Protein AF-A0A9X3MNL7-F1 (afdb_monomer_lite)

Secondary structure (DSSP, 8-state):
--PPP-TT-EEEEEETTEEEEEEEEEE-TTSEEEEEESSTT----EEEGGGEEEEE------SPS---S----SGGGS--

Organism: NCBI:txid490573

Structure (mmCIF, N/CA/C/O backbone):
data_AF-A0A9X3MNL7-F1
#
_entry.id   AF-A0A9X3MNL7-F1
#
loop_
_atom_site.group_PDB
_atom_site.id
_atom_site.type_symbol
_atom_site.label_atom_id
_atom_site.label_alt_id
_atom_site.label_comp_id
_atom_site.label_asym_id
_atom_site.label_entity_id
_atom_site.label_seq_id
_atom_site.pdbx_PDB_ins_code
_atom_site.Cartn_x
_atom_site.Cartn_y
_atom_site.Cartn_z
_atom_site.occupancy
_atom_site.B_iso_or_equiv
_atom_site.auth_seq_id
_atom_site.auth_comp_id
_atom_site.auth_asym_id
_atom_site.auth_atom_id
_atom_site.pdbx_PDB_model_num
ATOM 1 N N . MET A 1 1 ? -5.376 -18.707 -9.521 1.00 40.16 1 MET A N 1
ATOM 2 C CA . MET A 1 1 ? -3.996 -18.314 -9.182 1.00 40.16 1 MET A CA 1
ATOM 3 C C . MET A 1 1 ? -4.076 -16.948 -8.532 1.00 40.16 1 MET A C 1
ATOM 5 O O . MET A 1 1 ? -4.439 -16.002 -9.210 1.00 40.16 1 MET A O 1
ATOM 9 N N . SER A 1 2 ? -3.885 -16.861 -7.218 1.00 52.03 2 SER A N 1
ATOM 10 C CA . SER A 1 2 ? -3.658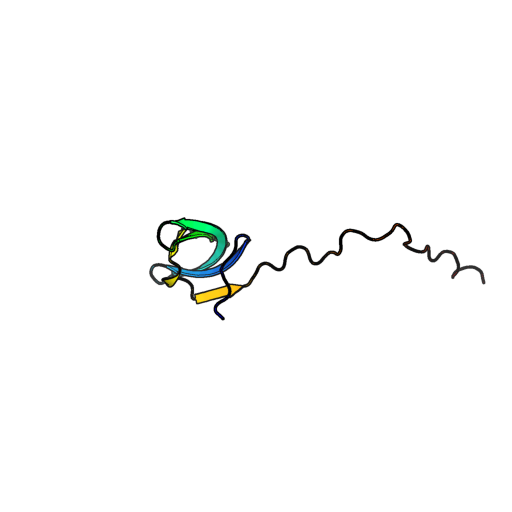 -15.577 -6.552 1.00 52.03 2 SER A CA 1
ATOM 11 C C . SER A 1 2 ? -2.211 -15.194 -6.836 1.00 52.03 2 SER A C 1
ATOM 13 O O . SER A 1 2 ? -1.312 -15.901 -6.380 1.00 52.03 2 SER A O 1
ATOM 15 N N . ASP A 1 3 ? -1.999 -14.169 -7.654 1.00 71.88 3 ASP A N 1
ATOM 16 C CA . ASP A 1 3 ? -0.656 -13.670 -7.936 1.00 71.88 3 ASP A CA 1
ATOM 17 C C . ASP A 1 3 ? 0.030 -13.253 -6.631 1.00 71.88 3 ASP A C 1
ATOM 19 O O . ASP A 1 3 ? -0.608 -12.707 -5.727 1.00 71.88 3 ASP A O 1
ATOM 23 N N . ALA A 1 4 ? 1.316 -13.574 -6.506 1.00 84.62 4 ALA A N 1
ATOM 24 C CA . ALA A 1 4 ? 2.093 -13.162 -5.348 1.00 84.62 4 ALA A CA 1
ATOM 25 C C . ALA A 1 4 ? 2.242 -11.633 -5.356 1.00 84.62 4 ALA A C 1
ATOM 27 O O . ALA A 1 4 ? 2.424 -11.027 -6.410 1.00 84.62 4 ALA A O 1
ATOM 28 N N . VAL A 1 5 ? 2.145 -11.022 -4.175 1.00 90.06 5 VAL A N 1
ATOM 29 C CA . VAL A 1 5 ? 2.380 -9.587 -4.004 1.00 90.06 5 VAL A CA 1
ATOM 30 C C . VAL A 1 5 ? 3.884 -9.348 -3.912 1.00 90.06 5 VAL A C 1
ATOM 32 O O . VAL A 1 5 ? 4.552 -9.933 -3.056 1.00 90.06 5 VAL A O 1
ATOM 35 N N . GLU A 1 6 ? 4.402 -8.487 -4.778 1.00 92.19 6 GLU A N 1
ATOM 36 C CA . GLU A 1 6 ? 5.827 -8.209 -4.941 1.00 92.19 6 GLU A CA 1
ATOM 37 C C . GLU A 1 6 ? 6.159 -6.757 -4.541 1.00 92.19 6 GLU A C 1
ATOM 39 O O . GLU A 1 6 ? 5.263 -5.915 -4.431 1.00 92.19 6 GLU A O 1
ATOM 44 N N . PRO A 1 7 ? 7.433 -6.429 -4.254 1.00 94.31 7 PRO A N 1
ATOM 45 C CA . PRO A 1 7 ? 7.858 -5.040 -4.080 1.00 94.31 7 PRO A CA 1
ATOM 46 C C . PRO A 1 7 ? 7.497 -4.163 -5.289 1.00 94.31 7 PRO A C 1
ATOM 48 O O . PRO A 1 7 ? 7.476 -4.631 -6.419 1.00 94.31 7 PRO A O 1
ATOM 51 N N . GLU A 1 8 ? 7.248 -2.879 -5.036 1.00 94.69 8 GLU A N 1
ATOM 52 C CA . GLU A 1 8 ? 6.758 -1.860 -5.979 1.00 94.69 8 GLU A CA 1
ATOM 53 C C . GLU A 1 8 ? 5.316 -2.040 -6.485 1.00 94.69 8 GLU A C 1
ATOM 55 O O . GLU A 1 8 ? 4.757 -1.091 -7.046 1.00 94.69 8 GLU A O 1
ATOM 60 N N . ASP A 1 9 ? 4.660 -3.170 -6.203 1.00 94.38 9 ASP A N 1
ATOM 61 C CA . ASP A 1 9 ? 3.235 -3.342 -6.487 1.00 94.38 9 ASP A CA 1
AT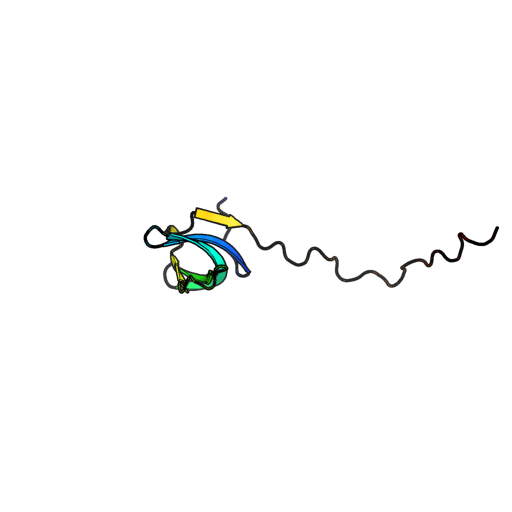OM 62 C C . ASP A 1 9 ? 2.384 -2.307 -5.747 1.00 94.38 9 ASP A C 1
ATOM 64 O O . ASP A 1 9 ? 2.680 -1.892 -4.619 1.00 94.38 9 ASP A O 1
ATOM 68 N N . ILE A 1 10 ? 1.268 -1.926 -6.364 1.00 95.94 10 ILE A N 1
ATOM 69 C CA . ILE A 1 10 ? 0.264 -1.086 -5.720 1.00 95.94 10 ILE A CA 1
ATOM 70 C C . ILE A 1 10 ? -0.823 -1.978 -5.142 1.00 95.94 10 ILE A C 1
ATOM 72 O O . ILE A 1 10 ? -1.359 -2.868 -5.802 1.00 95.94 10 ILE A O 1
ATOM 76 N N . VAL A 1 11 ? -1.185 -1.714 -3.894 1.00 96.00 11 VAL A N 1
ATOM 77 C CA . VAL A 1 11 ? -2.237 -2.433 -3.182 1.00 96.00 11 VAL A CA 1
ATOM 78 C C . VAL A 1 11 ? -3.285 -1.475 -2.643 1.00 96.00 11 VAL A C 1
ATOM 80 O O . VAL A 1 11 ? -2.983 -0.359 -2.218 1.00 96.00 11 VAL A O 1
ATOM 83 N N . LEU A 1 12 ? -4.533 -1.934 -2.629 1.00 97.69 12 LEU A N 1
ATOM 84 C CA . LEU A 1 12 ? -5.623 -1.305 -1.896 1.00 97.69 12 LEU A CA 1
ATOM 85 C C 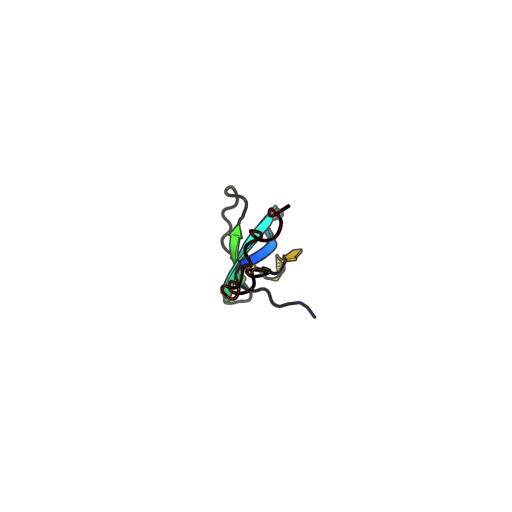. LEU A 1 12 ? -5.753 -2.026 -0.558 1.00 97.69 12 LEU A C 1
ATOM 87 O O . LEU A 1 12 ? -6.046 -3.220 -0.524 1.00 97.69 12 LEU A O 1
ATOM 91 N N . VAL A 1 13 ? -5.548 -1.308 0.539 1.00 96.81 13 VAL A N 1
ATOM 92 C CA . VAL A 1 13 ? -5.589 -1.851 1.902 1.00 96.81 13 VAL A CA 1
ATOM 93 C C . VAL A 1 13 ? -6.723 -1.218 2.692 1.00 96.81 13 VAL A C 1
ATOM 95 O O . VAL A 1 13 ? -6.981 -0.024 2.561 1.00 96.81 13 VAL A O 1
ATOM 98 N N . CYS A 1 14 ? -7.390 -2.010 3.531 1.00 97.12 14 CYS A N 1
ATOM 99 C CA . CYS A 1 14 ? -8.398 -1.539 4.476 1.00 97.12 14 CYS A CA 1
ATOM 100 C C . CYS A 1 14 ? -7.949 -1.839 5.906 1.00 97.12 14 CYS A C 1
ATOM 102 O O . CYS A 1 14 ? -8.013 -2.977 6.362 1.00 97.12 14 CYS A O 1
ATOM 104 N N . VAL A 1 15 ? -7.519 -0.801 6.625 1.00 92.88 15 VAL A N 1
ATOM 105 C CA . VAL A 1 15 ? -7.048 -0.903 8.011 1.00 92.88 15 VAL A CA 1
ATOM 106 C C . VAL A 1 15 ? -7.949 -0.053 8.896 1.00 92.88 15 VAL A C 1
ATOM 108 O O . VAL A 1 15 ? -8.099 1.147 8.670 1.00 92.88 15 VAL A O 1
ATOM 111 N N . ARG A 1 16 ? -8.548 -0.670 9.925 1.00 89.94 16 ARG A N 1
ATOM 112 C CA . ARG A 1 16 ? -9.456 0.001 10.883 1.00 89.94 16 ARG A CA 1
ATOM 113 C C . ARG A 1 16 ? -10.585 0.789 10.192 1.00 89.94 16 ARG A C 1
ATOM 115 O O . ARG A 1 16 ? -10.908 1.899 10.598 1.00 89.94 16 ARG A O 1
ATOM 122 N N . GLY A 1 17 ? -11.149 0.229 9.120 1.00 92.50 17 GLY A N 1
ATOM 123 C CA . GLY A 1 17 ? -12.242 0.844 8.359 1.00 92.50 17 GLY A CA 1
ATOM 124 C C . GLY A 1 17 ? -11.822 1.973 7.412 1.00 92.50 17 GLY A C 1
ATOM 125 O O . GLY A 1 17 ? -12.676 2.512 6.714 1.00 92.50 17 GLY A O 1
ATOM 126 N N . ARG A 1 18 ? -10.529 2.323 7.344 1.00 94.88 18 ARG A N 1
ATOM 127 C CA . ARG A 1 18 ? -10.006 3.270 6.356 1.00 94.88 18 ARG A CA 1
ATOM 128 C C . ARG A 1 18 ? -9.360 2.515 5.204 1.00 94.88 18 ARG A C 1
ATOM 130 O O . ARG A 1 18 ? -8.427 1.740 5.410 1.00 94.88 18 ARG A O 1
ATOM 137 N N . THR A 1 19 ? -9.835 2.803 4.000 1.00 97.50 19 THR A N 1
ATOM 138 C CA . THR A 1 19 ? -9.300 2.250 2.758 1.00 97.50 19 THR A CA 1
ATOM 139 C C . THR A 1 19 ? -8.353 3.249 2.104 1.00 97.50 19 THR A C 1
ATOM 141 O O . THR A 1 19 ? -8.680 4.431 2.007 1.00 97.50 19 THR A O 1
ATOM 144 N N . PHE A 1 20 ? -7.179 2.797 1.670 1.00 97.50 20 PHE A N 1
ATOM 145 C CA . PHE A 1 20 ? -6.198 3.639 0.987 1.00 97.50 20 PHE A CA 1
ATOM 146 C C . PHE A 1 20 ? -5.293 2.815 0.068 1.00 97.50 20 PHE A C 1
ATOM 148 O O . PHE A 1 20 ? -5.144 1.605 0.244 1.00 97.50 20 PHE A O 1
ATOM 155 N N . TYR A 1 21 ? -4.681 3.488 -0.905 1.00 97.75 21 TYR A N 1
ATOM 156 C CA . TYR A 1 21 ? -3.662 2.895 -1.764 1.00 97.75 21 TYR A CA 1
ATOM 157 C C . TYR A 1 21 ? -2.282 3.015 -1.128 1.00 97.75 21 TYR A C 1
ATOM 159 O O . TYR A 1 21 ? -1.933 4.050 -0.547 1.00 97.75 21 TYR A O 1
ATOM 167 N N . ALA A 1 22 ? -1.482 1.969 -1.272 1.00 97.62 22 ALA A N 1
ATOM 168 C CA . ALA A 1 22 ? -0.101 1.963 -0.838 1.00 97.62 22 ALA A CA 1
ATOM 169 C C . ALA A 1 22 ? 0.767 1.177 -1.817 1.00 97.62 22 ALA A C 1
ATOM 171 O O . ALA A 1 22 ? 0.297 0.252 -2.473 1.00 97.62 22 ALA A O 1
ATOM 172 N N . ARG A 1 23 ? 2.042 1.543 -1.883 1.00 97.19 23 ARG A N 1
ATOM 173 C CA . ARG A 1 23 ? 3.069 0.772 -2.571 1.00 97.19 23 ARG A CA 1
ATOM 174 C C . ARG A 1 23 ? 3.673 -0.255 -1.627 1.00 97.19 23 ARG A C 1
ATOM 176 O O . ARG A 1 23 ? 3.946 0.069 -0.470 1.00 97.19 23 ARG A O 1
ATOM 183 N N . VAL A 1 24 ? 3.907 -1.462 -2.113 1.00 96.19 24 VAL A N 1
ATOM 184 C CA . VAL A 1 24 ? 4.580 -2.525 -1.368 1.00 96.19 24 VAL A CA 1
ATOM 185 C C . VAL A 1 24 ? 6.081 -2.273 -1.390 1.00 96.19 24 VAL A C 1
ATOM 187 O O . VAL A 1 24 ? 6.669 -2.048 -2.438 1.00 96.19 24 VAL A O 1
ATOM 190 N N . LEU A 1 25 ? 6.711 -2.300 -0.223 1.00 96.44 25 LEU A N 1
ATOM 191 C CA . LEU A 1 25 ? 8.166 -2.191 -0.089 1.00 96.44 25 LEU A CA 1
ATOM 192 C C . LEU A 1 25 ? 8.822 -3.572 0.049 1.00 96.44 25 LEU A C 1
ATOM 194 O O . LEU A 1 25 ? 10.013 -3.727 -0.195 1.00 96.44 25 LEU A O 1
ATOM 198 N N . GLY A 1 26 ? 8.042 -4.574 0.456 1.00 94.25 26 GLY A N 1
ATOM 199 C CA . GLY A 1 26 ? 8.469 -5.958 0.593 1.00 94.25 26 GLY A CA 1
ATOM 200 C C . GLY A 1 26 ? 7.593 -6.741 1.564 1.00 94.25 26 GLY A C 1
ATOM 201 O O . GLY A 1 26 ? 6.668 -6.203 2.179 1.00 94.25 26 GLY A O 1
ATOM 202 N N . ALA A 1 27 ? 7.902 -8.026 1.711 1.00 92.00 27 ALA A N 1
ATOM 203 C CA . ALA A 1 27 ? 7.270 -8.884 2.702 1.00 92.00 27 ALA A CA 1
ATOM 204 C C . ALA A 1 27 ? 7.962 -8.761 4.069 1.00 92.00 27 ALA A C 1
ATOM 206 O O . ALA A 1 27 ? 9.187 -8.723 4.173 1.00 92.00 27 ALA A O 1
ATOM 207 N N . GLU A 1 28 ? 7.162 -8.743 5.128 1.00 90.12 28 GLU A N 1
ATOM 208 C CA . GLU A 1 28 ? 7.598 -8.860 6.517 1.00 90.12 28 GLU A CA 1
ATOM 209 C C . GLU A 1 28 ? 7.297 -10.271 7.059 1.00 90.12 28 GLU A C 1
ATOM 211 O O . GLU A 1 28 ? 6.672 -11.118 6.415 1.00 90.12 28 GLU A O 1
ATOM 216 N N . ARG A 1 29 ? 7.725 -10.540 8.298 1.00 85.75 29 ARG A N 1
ATOM 217 C CA . ARG A 1 29 ? 7.388 -11.786 9.002 1.00 85.75 29 ARG A CA 1
ATOM 218 C C . ARG A 1 29 ? 5.882 -11.841 9.299 1.00 85.75 29 ARG A C 1
ATOM 220 O O . ARG A 1 29 ? 5.227 -10.813 9.439 1.00 85.75 29 ARG A O 1
ATOM 227 N N . LEU A 1 30 ? 5.358 -13.057 9.478 1.00 87.06 30 LEU A N 1
ATOM 228 C CA . LEU A 1 30 ? 3.973 -13.311 9.911 1.00 87.06 30 LEU A CA 1
ATOM 229 C C . LEU A 1 30 ? 2.894 -12.805 8.932 1.00 87.06 30 LEU A C 1
ATOM 231 O O . LEU A 1 30 ? 1.846 -12.337 9.367 1.00 87.06 30 LEU A O 1
ATOM 235 N N . GLY A 1 31 ? 3.138 -12.895 7.620 1.00 87.38 31 GLY A N 1
ATOM 236 C CA . GLY A 1 31 ? 2.119 -12.581 6.607 1.00 87.38 31 GLY A CA 1
ATOM 237 C C . GLY A 1 31 ? 1.782 -11.091 6.507 1.00 87.38 31 GLY A C 1
ATOM 238 O O . GLY A 1 31 ? 0.659 -10.726 6.154 1.00 87.38 31 GLY A O 1
ATOM 239 N N . ARG A 1 32 ? 2.740 -10.226 6.849 1.00 93.62 32 ARG A N 1
ATOM 240 C CA . ARG A 1 32 ? 2.612 -8.773 6.729 1.00 93.62 32 ARG A CA 1
ATOM 241 C C . ARG A 1 32 ? 3.395 -8.263 5.533 1.00 93.62 32 ARG A C 1
ATOM 243 O O . ARG A 1 32 ? 4.370 -8.875 5.110 1.00 93.62 32 ARG A O 1
ATOM 250 N N . LEU A 1 33 ? 2.969 -7.122 5.019 1.00 95.25 33 LEU A N 1
ATOM 251 C CA . LEU A 1 33 ? 3.664 -6.381 3.978 1.00 95.25 33 LEU A CA 1
ATOM 252 C C . LEU A 1 33 ? 4.122 -5.048 4.553 1.00 95.25 33 LEU A C 1
ATOM 254 O O . LEU A 1 33 ? 3.326 -4.349 5.189 1.00 95.25 33 LEU A O 1
ATOM 258 N N . ALA A 1 34 ? 5.377 -4.692 4.297 1.00 97.12 34 ALA A N 1
ATOM 259 C CA . ALA A 1 34 ? 5.853 -3.331 4.471 1.00 97.12 34 ALA A CA 1
ATOM 260 C C . ALA A 1 34 ? 5.263 -2.476 3.345 1.00 97.12 34 ALA A C 1
ATOM 262 O O . ALA A 1 34 ? 5.330 -2.857 2.174 1.00 97.12 34 ALA A O 1
ATOM 263 N N . ILE A 1 35 ? 4.672 -1.332 3.688 1.00 97.06 35 ILE A N 1
ATOM 264 C CA . ILE A 1 35 ? 3.963 -0.479 2.729 1.00 97.06 35 ILE A CA 1
ATOM 265 C C . ILE A 1 35 ? 4.303 1.005 2.893 1.00 97.06 35 ILE A C 1
ATOM 267 O O . ILE A 1 35 ? 4.536 1.507 3.995 1.00 97.06 35 ILE A O 1
ATOM 271 N N . ALA A 1 36 ? 4.265 1.730 1.779 1.00 97.56 36 ALA A N 1
ATOM 272 C CA . ALA A 1 36 ? 4.315 3.184 1.718 1.00 97.56 36 ALA A CA 1
ATOM 273 C C . ALA A 1 36 ? 2.975 3.717 1.185 1.00 97.56 36 ALA A C 1
ATOM 275 O O . ALA A 1 36 ? 2.691 3.549 -0.003 1.00 97.56 36 ALA A O 1
ATOM 276 N N . PRO A 1 37 ? 2.132 4.342 2.026 1.00 97.69 37 PRO A N 1
ATOM 277 C CA . PRO A 1 37 ? 0.886 4.946 1.567 1.00 97.69 37 PRO A CA 1
ATOM 278 C C . PRO A 1 37 ? 1.135 6.016 0.504 1.00 97.69 37 PRO A C 1
ATOM 280 O O . PRO A 1 37 ? 2.083 6.792 0.622 1.00 97.69 37 PRO A O 1
ATOM 283 N N . LEU A 1 38 ? 0.263 6.072 -0.505 1.00 96.56 38 LEU A N 1
ATOM 284 C CA . LEU A 1 38 ? 0.309 7.126 -1.525 1.00 96.56 38 LEU A CA 1
ATOM 285 C C . LEU A 1 38 ? -0.287 8.446 -1.010 1.00 96.56 38 LEU A C 1
ATOM 287 O O . LEU A 1 38 ? 0.087 9.519 -1.471 1.00 96.56 38 LEU A O 1
ATOM 291 N N . ASP A 1 39 ? -1.194 8.365 -0.033 1.00 95.44 39 ASP A N 1
ATOM 292 C CA . ASP A 1 39 ? -1.731 9.521 0.686 1.00 95.44 39 ASP A CA 1
ATOM 293 C C . ASP A 1 39 ? -0.798 9.889 1.862 1.00 95.44 39 ASP A C 1
ATOM 295 O O . ASP A 1 39 ? -0.670 9.095 2.803 1.00 95.44 39 ASP A O 1
ATOM 299 N N . PRO A 1 40 ? -0.180 11.089 1.874 1.00 94.00 40 PRO A N 1
ATOM 300 C CA . PRO A 1 40 ? 0.724 11.514 2.943 1.00 94.00 40 PRO A CA 1
ATOM 301 C C . PRO A 1 40 ? 0.032 11.692 4.306 1.00 94.00 40 PRO A C 1
ATOM 303 O O . PRO A 1 40 ? 0.707 11.698 5.339 1.00 94.00 40 PRO A O 1
ATOM 306 N N . ALA A 1 41 ? -1.300 11.811 4.352 1.00 95.62 41 ALA A N 1
ATOM 307 C CA . ALA A 1 41 ? -2.057 11.851 5.602 1.00 95.62 41 ALA A CA 1
ATOM 308 C C . ALA A 1 41 ? -2.173 10.468 6.272 1.00 95.62 41 ALA A C 1
ATOM 310 O O . ALA A 1 41 ? -2.561 10.371 7.442 1.00 95.62 41 ALA A O 1
ATOM 311 N N . VAL A 1 42 ? -1.848 9.384 5.561 1.00 96.12 42 VAL A N 1
ATOM 312 C CA . VAL A 1 42 ? -1.855 8.021 6.098 1.00 96.12 42 VAL A CA 1
ATOM 313 C C . VAL A 1 42 ? -0.472 7.671 6.647 1.00 96.12 42 VAL A C 1
ATOM 315 O O . VAL A 1 42 ? 0.531 7.693 5.943 1.00 96.12 42 VAL A O 1
ATOM 318 N N . ARG A 1 43 ? -0.413 7.291 7.930 1.00 95.25 43 ARG A N 1
ATOM 319 C CA . ARG A 1 43 ? 0.844 6.935 8.623 1.00 95.25 43 ARG A CA 1
ATOM 320 C C . ARG A 1 43 ? 1.104 5.431 8.738 1.00 95.25 43 ARG A C 1
ATOM 322 O O . ARG A 1 43 ? 2.083 5.037 9.366 1.00 95.25 43 ARG A O 1
ATOM 329 N N . ALA A 1 44 ? 0.235 4.590 8.180 1.00 94.56 44 ALA A N 1
ATOM 330 C CA . ALA A 1 44 ? 0.415 3.141 8.207 1.00 94.56 44 ALA A CA 1
ATOM 331 C C . ALA A 1 44 ? 1.694 2.741 7.455 1.00 94.56 44 ALA A C 1
ATOM 333 O O . ALA A 1 44 ? 1.942 3.230 6.358 1.00 94.56 44 ALA A O 1
ATOM 334 N N . ARG A 1 45 ? 2.508 1.866 8.054 1.00 95.69 45 ARG A N 1
ATOM 335 C CA . ARG A 1 45 ? 3.765 1.364 7.463 1.00 95.69 45 ARG A CA 1
ATOM 336 C C . ARG A 1 45 ? 3.760 -0.137 7.203 1.00 95.69 45 ARG A C 1
ATOM 338 O O . ARG A 1 45 ? 4.634 -0.632 6.504 1.00 95.69 45 ARG A O 1
ATOM 345 N N . SER A 1 46 ? 2.768 -0.844 7.734 1.00 96.12 46 SER A N 1
ATOM 346 C CA . SER A 1 46 ? 2.557 -2.259 7.464 1.00 96.12 46 SER A CA 1
ATOM 347 C C . SER A 1 46 ? 1.072 -2.597 7.428 1.00 96.12 46 SER A C 1
ATOM 349 O O . SER A 1 46 ? 0.253 -1.932 8.073 1.00 96.12 46 SER A O 1
ATOM 351 N N . ALA A 1 47 ? 0.734 -3.640 6.676 1.00 95.50 47 ALA A N 1
ATOM 352 C CA . ALA A 1 47 ? -0.611 -4.202 6.582 1.00 95.50 47 ALA A CA 1
ATOM 353 C C . ALA A 1 47 ? -0.541 -5.733 6.602 1.00 95.50 47 ALA A C 1
ATOM 355 O O . ALA A 1 47 ? 0.467 -6.317 6.201 1.00 95.50 47 ALA A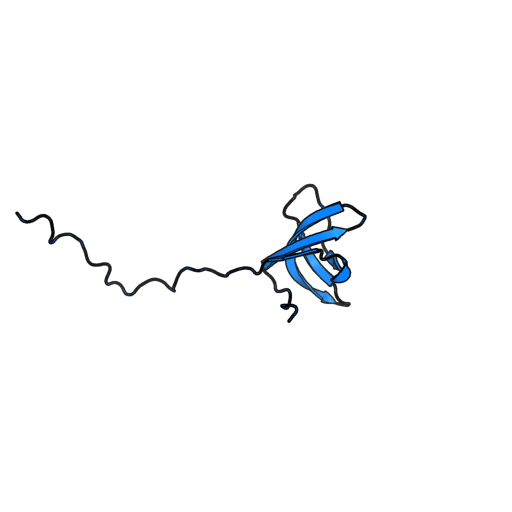 O 1
ATOM 356 N N . GLN A 1 48 ? -1.585 -6.387 7.109 1.00 95.31 48 GLN A N 1
ATOM 357 C CA . GLN A 1 48 ? -1.731 -7.834 6.952 1.00 95.31 48 GLN A CA 1
ATOM 358 C C . GLN A 1 48 ? -2.167 -8.148 5.521 1.00 95.31 48 GLN A C 1
ATOM 360 O O . GLN A 1 48 ? -2.888 -7.367 4.902 1.00 95.31 48 GLN A O 1
ATOM 365 N N . VAL A 1 49 ? -1.815 -9.331 5.016 1.00 92.81 49 VAL A N 1
ATOM 366 C CA . VAL A 1 49 ? -2.368 -9.821 3.741 1.00 92.81 49 VAL A CA 1
ATOM 367 C C . VAL A 1 49 ? -3.904 -9.884 3.791 1.00 92.81 49 VAL A C 1
ATOM 369 O O . VAL A 1 49 ? -4.559 -9.603 2.793 1.00 92.81 49 VAL A O 1
ATOM 372 N N . SER A 1 50 ? -4.500 -10.143 4.962 1.00 93.38 50 SER A N 1
ATOM 373 C CA . SER A 1 50 ? -5.961 -10.108 5.162 1.00 93.38 50 SER A CA 1
ATOM 374 C C . SER A 1 50 ? -6.591 -8.719 5.003 1.00 93.38 50 SER A C 1
ATOM 376 O O . SER A 1 50 ? -7.807 -8.616 4.834 1.00 93.38 50 SER A O 1
ATOM 378 N N . ASP A 1 51 ? -5.790 -7.654 5.079 1.00 95.38 51 ASP A N 1
ATOM 379 C CA . ASP A 1 51 ? -6.261 -6.276 4.925 1.00 95.38 51 ASP A CA 1
ATOM 380 C C . ASP A 1 51 ? -6.327 -5.859 3.445 1.00 95.38 51 ASP A C 1
ATOM 382 O O . ASP A 1 51 ? -6.887 -4.804 3.128 1.00 95.38 51 ASP A O 1
ATOM 386 N N . LEU A 1 52 ? -5.773 -6.667 2.531 1.00 94.88 52 LEU A N 1
ATOM 387 C CA . LEU A 1 52 ? -5.748 -6.389 1.098 1.00 94.88 52 LEU A CA 1
ATOM 388 C C . LEU A 1 52 ? -7.136 -6.554 0.474 1.00 94.88 52 LEU A C 1
ATOM 390 O O . LEU A 1 52 ? -7.842 -7.539 0.687 1.00 94.88 52 LEU A O 1
ATOM 394 N N . ARG A 1 53 ? -7.518 -5.567 -0.334 1.00 96.06 53 ARG A N 1
ATOM 395 C CA . ARG A 1 53 ? -8.783 -5.507 -1.083 1.00 96.06 53 ARG A CA 1
ATOM 396 C C . ARG A 1 53 ? -8.576 -5.444 -2.593 1.00 96.06 53 ARG A C 1
ATOM 398 O O . ARG A 1 53 ? -9.516 -5.701 -3.334 1.00 96.06 53 ARG A O 1
ATOM 405 N N . GLY A 1 54 ? -7.368 -5.113 -3.040 1.00 93.50 54 GLY A N 1
ATOM 406 C CA . GLY A 1 54 ? -6.994 -5.042 -4.448 1.00 93.50 54 GLY A CA 1
ATOM 407 C C . GLY A 1 54 ? -5.479 -5.030 -4.610 1.00 93.50 54 GLY A C 1
ATOM 408 O O . GLY A 1 54 ? -4.760 -4.611 -3.700 1.00 93.50 54 GLY A O 1
ATOM 409 N N . HIS A 1 55 ? -5.014 -5.503 -5.761 1.00 94.50 55 HIS A N 1
ATOM 410 C CA . HIS A 1 55 ? -3.604 -5.663 -6.103 1.00 94.50 55 HIS A CA 1
ATOM 411 C C . HIS A 1 55 ? -3.411 -5.338 -7.582 1.00 94.50 55 HIS A C 1
ATOM 413 O O . HIS A 1 55 ? -4.123 -5.867 -8.435 1.00 94.50 55 HIS A O 1
ATOM 419 N N . TRP A 1 56 ? -2.455 -4.458 -7.864 1.00 94.25 56 TRP A N 1
ATOM 420 C CA . TRP A 1 56 ? -2.004 -4.107 -9.201 1.00 94.25 56 TRP A CA 1
ATOM 421 C C . TRP A 1 56 ? -0.505 -4.316 -9.255 1.00 94.25 56 TRP A C 1
ATOM 423 O O . TRP A 1 56 ? 0.249 -3.668 -8.524 1.00 94.25 56 TRP A O 1
ATOM 433 N N . ARG A 1 57 ? -0.093 -5.225 -10.135 1.00 90.12 57 ARG A N 1
ATOM 434 C CA . ARG A 1 57 ? 1.318 -5.495 -10.352 1.00 90.12 57 ARG A CA 1
ATOM 435 C C . ARG A 1 57 ? 2.021 -4.274 -10.914 1.00 90.12 57 ARG A C 1
ATOM 437 O O . ARG A 1 57 ? 1.499 -3.615 -11.818 1.00 90.12 57 ARG A O 1
ATOM 444 N N . HIS A 1 58 ? 3.213 -4.008 -10.402 1.00 80.62 58 HIS A N 1
ATOM 445 C CA . HIS A 1 58 ? 4.130 -3.094 -11.043 1.00 80.62 58 HIS A CA 1
ATOM 446 C C . HIS A 1 58 ? 4.521 -3.696 -12.392 1.00 80.62 58 HIS A C 1
ATOM 448 O O . HIS A 1 58 ? 5.251 -4.683 -12.474 1.00 80.62 58 HIS A O 1
ATOM 454 N N . GLN A 1 59 ? 4.009 -3.114 -13.473 1.00 68.25 59 GLN A N 1
ATOM 455 C CA . GLN A 1 59 ? 4.625 -3.327 -14.770 1.00 68.25 59 GLN A CA 1
ATOM 456 C C . GLN A 1 59 ? 5.941 -2.559 -14.711 1.00 68.25 59 GLN A C 1
ATOM 458 O O . GLN A 1 59 ? 5.921 -1.330 -14.657 1.00 68.25 59 GLN A O 1
ATOM 463 N N . GLY A 1 60 ? 7.056 -3.293 -14.613 1.00 64.56 60 GLY A N 1
ATOM 464 C CA . GLY A 1 60 ? 8.403 -2.728 -14.712 1.00 64.56 60 GLY A CA 1
ATOM 465 C C . GLY A 1 60 ? 8.570 -1.885 -15.978 1.00 64.56 60 GLY A C 1
ATOM 466 O O . GLY A 1 60 ? 7.641 -1.767 -16.774 1.00 64.56 60 GLY A O 1
ATOM 467 N N . ASP A 1 61 ? 9.749 -1.293 -16.178 1.00 59.38 61 ASP A N 1
ATOM 468 C CA . ASP A 1 61 ? 9.962 -0.366 -17.293 1.00 59.38 61 ASP A CA 1
ATOM 469 C C . ASP A 1 61 ? 9.559 -1.020 -18.635 1.00 59.38 61 ASP A C 1
ATOM 471 O O . ASP A 1 61 ? 10.196 -1.988 -19.061 1.00 59.38 61 ASP A O 1
ATOM 475 N N . PRO A 1 62 ? 8.486 -0.547 -19.304 1.00 59.97 62 PRO A N 1
ATOM 476 C CA . PRO A 1 62 ? 8.071 -1.098 -20.587 1.00 59.97 62 PRO A CA 1
ATOM 477 C C . PRO A 1 62 ? 9.055 -0.714 -21.694 1.00 59.97 62 PRO A C 1
ATOM 479 O O . PRO A 1 62 ? 8.905 -1.163 -22.832 1.00 59.97 62 PRO A O 1
ATOM 482 N N . ARG A 1 63 ? 10.039 0.147 -21.392 1.00 60.47 63 ARG A N 1
ATOM 483 C CA . ARG A 1 63 ? 11.060 0.541 -22.342 1.00 60.47 63 ARG A CA 1
ATOM 484 C C . ARG A 1 63 ? 11.922 -0.679 -22.677 1.00 60.47 63 ARG A C 1
ATOM 486 O O . ARG A 1 63 ? 12.617 -1.187 -21.795 1.00 60.47 63 ARG A O 1
ATOM 493 N N . PRO A 1 64 ? 11.931 -1.148 -23.940 1.00 60.12 64 PRO A N 1
ATOM 494 C CA . PRO A 1 64 ? 12.964 -2.080 -24.360 1.00 60.12 64 PRO A CA 1
ATOM 495 C C . PRO A 1 64 ? 14.329 -1.444 -24.054 1.00 60.12 64 PRO A C 1
ATOM 497 O O . PRO A 1 64 ? 14.468 -0.225 -24.232 1.00 60.12 64 PRO A O 1
ATOM 500 N N . PRO A 1 65 ? 15.322 -2.221 -23.579 1.00 62.03 65 PRO A N 1
ATOM 501 C CA . PRO A 1 65 ? 16.678 -1.715 -23.400 1.00 62.03 65 PRO A CA 1
ATOM 502 C C . PRO A 1 65 ? 17.070 -1.007 -24.695 1.00 62.03 65 PRO A C 1
ATOM 504 O O . PRO A 1 65 ? 16.852 -1.538 -25.783 1.00 62.03 65 PRO A O 1
ATOM 507 N N . THR A 1 66 ? 17.490 0.246 -24.564 1.00 59.00 66 THR A N 1
ATOM 508 C CA . THR A 1 66 ? 17.556 1.212 -25.659 1.00 59.00 66 THR A CA 1
ATOM 509 C C . THR A 1 66 ? 18.178 0.632 -26.928 1.00 59.00 66 THR A C 1
ATOM 511 O O . THR A 1 66 ? 19.209 -0.033 -26.885 1.00 59.00 66 THR A O 1
ATOM 514 N N . ALA A 1 67 ? 17.465 0.917 -28.017 1.00 56.53 67 ALA A N 1
ATOM 515 C CA . ALA A 1 67 ? 17.692 0.619 -29.419 1.00 56.53 67 ALA A CA 1
ATOM 516 C C . ALA A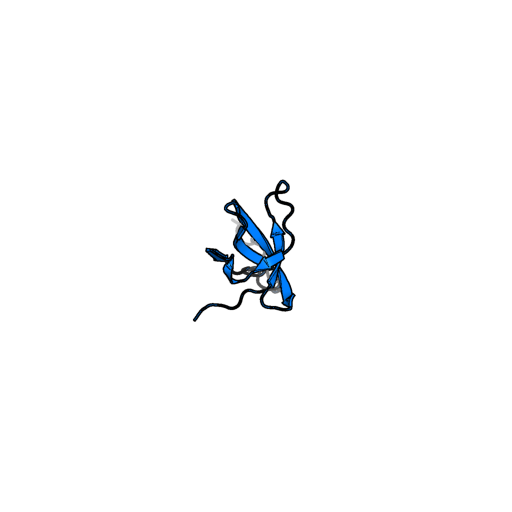 1 67 ? 19.157 0.569 -29.884 1.00 56.53 67 ALA A C 1
ATOM 518 O O . ALA A 1 67 ? 19.962 1.428 -29.543 1.00 56.53 67 ALA A O 1
ATOM 519 N N . ASP A 1 68 ? 19.426 -0.404 -30.758 1.00 52.56 68 ASP A N 1
ATOM 520 C CA . ASP A 1 68 ? 20.508 -0.398 -31.747 1.00 52.56 68 ASP A CA 1
ATOM 521 C C . ASP A 1 68 ? 20.591 0.999 -32.407 1.00 52.56 68 ASP A C 1
ATOM 523 O O . ASP A 1 68 ? 19.556 1.543 -32.802 1.00 52.56 68 ASP A O 1
ATOM 527 N N . ASP A 1 69 ? 21.796 1.573 -32.525 1.00 53.69 69 ASP A N 1
ATOM 528 C CA . ASP A 1 69 ? 22.126 2.953 -32.962 1.00 53.69 69 ASP A CA 1
ATOM 529 C C . ASP A 1 69 ? 21.689 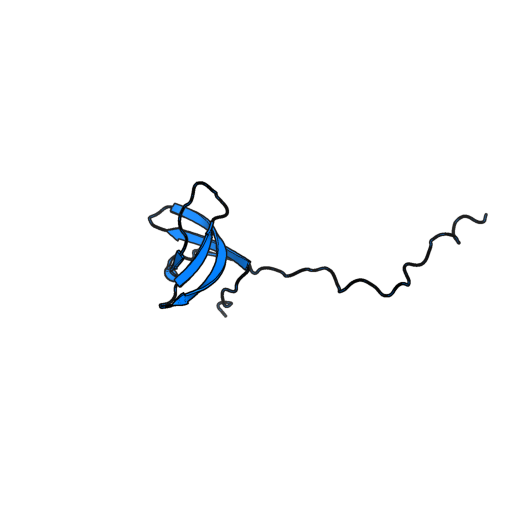3.316 -34.405 1.00 53.69 69 ASP A C 1
ATOM 531 O O . ASP A 1 69 ? 22.163 4.271 -35.019 1.00 53.69 69 ASP A O 1
ATOM 535 N N . LYS A 1 70 ? 20.760 2.566 -34.993 1.00 55.66 70 LYS A N 1
ATOM 536 C CA . LYS A 1 70 ? 20.230 2.763 -36.345 1.00 55.66 70 LYS A CA 1
ATOM 537 C C . LYS A 1 70 ? 18.901 3.500 -36.326 1.00 55.66 70 LYS A C 1
ATOM 539 O O . LYS A 1 70 ? 17.957 3.114 -37.018 1.00 55.66 70 LYS A O 1
ATOM 544 N N . GLN A 1 71 ? 18.820 4.585 -35.562 1.00 58.78 71 GLN A N 1
ATOM 545 C CA . GLN A 1 71 ? 17.775 5.573 -35.792 1.00 58.78 71 GLN A CA 1
ATOM 546 C C . GLN A 1 71 ? 18.088 6.257 -37.129 1.00 58.78 71 GLN A C 1
ATOM 548 O O . GLN A 1 71 ? 18.869 7.200 -37.204 1.00 58.78 71 GLN A O 1
ATOM 553 N N . ALA A 1 72 ? 17.551 5.674 -38.202 1.00 60.62 72 ALA A N 1
ATOM 554 C CA . ALA A 1 72 ? 17.701 6.146 -39.566 1.00 60.62 72 ALA A CA 1
ATOM 555 C C . ALA A 1 72 ? 17.301 7.624 -39.640 1.00 60.62 72 ALA A C 1
ATOM 557 O O . ALA A 1 72 ? 16.168 7.987 -39.318 1.00 60.62 72 ALA A O 1
ATOM 558 N N . SER A 1 73 ? 18.256 8.466 -40.033 1.00 62.25 73 SER A N 1
ATOM 559 C CA . SER A 1 73 ? 17.986 9.862 -40.356 1.00 62.25 73 SER A CA 1
ATOM 560 C C . SER A 1 73 ? 16.986 9.929 -41.514 1.00 62.25 73 SER A C 1
ATOM 562 O O . SER A 1 73 ? 17.101 9.185 -42.489 1.00 62.25 73 SER A O 1
ATOM 564 N N . PHE A 1 74 ? 16.016 10.837 -41.410 1.00 62.34 74 PHE A N 1
ATOM 565 C CA . PHE A 1 74 ? 15.045 11.142 -42.465 1.00 62.34 74 PHE A CA 1
ATOM 566 C C . PHE A 1 74 ? 15.602 12.120 -43.519 1.00 62.34 74 PHE A C 1
ATOM 568 O O . PHE A 1 74 ? 14.833 12.664 -44.310 1.00 62.34 74 PHE A O 1
ATOM 575 N N . ASP A 1 75 ? 16.923 12.328 -43.569 1.00 62.41 75 ASP A N 1
ATOM 576 C CA . ASP A 1 75 ? 17.565 13.272 -44.499 1.00 62.41 75 ASP A CA 1
ATOM 577 C C . ASP A 1 75 ? 17.325 12.951 -45.984 1.00 62.41 75 ASP A C 1
ATOM 579 O O . ASP A 1 75 ? 17.466 13.825 -46.828 1.00 62.41 75 ASP A O 1
ATOM 583 N N . HIS A 1 76 ? 16.907 11.731 -46.334 1.00 64.38 76 HIS A N 1
ATOM 584 C CA . HIS A 1 76 ? 16.685 11.346 -47.734 1.00 64.38 76 HIS A CA 1
ATOM 585 C C . HIS A 1 76 ? 15.295 11.708 -48.297 1.00 64.38 76 HIS A C 1
ATOM 587 O O . HIS A 1 76 ? 15.002 11.378 -49.442 1.00 64.38 76 HIS A O 1
ATOM 593 N N . LEU A 1 77 ? 14.418 12.348 -47.511 1.00 61.00 77 LEU A N 1
ATOM 594 C CA . LEU A 1 77 ? 13.054 12.718 -47.936 1.00 61.00 77 LEU A CA 1
ATOM 595 C C . LEU A 1 77 ? 12.908 14.168 -48.426 1.00 61.00 77 LEU A C 1
ATOM 597 O O . LEU A 1 77 ? 11.799 14.568 -48.777 1.00 61.00 77 LEU A O 1
ATOM 601 N N . LEU A 1 78 ? 13.982 14.962 -48.427 1.00 69.19 78 LEU A N 1
ATOM 602 C CA . LEU A 1 78 ? 13.920 16.391 -48.763 1.00 69.19 78 LEU A CA 1
ATOM 603 C C . LEU A 1 78 ? 14.641 16.775 -50.062 1.00 69.19 78 LEU A C 1
ATOM 605 O O . LEU A 1 78 ? 14.567 17.938 -50.452 1.00 69.19 78 LEU A O 1
ATOM 609 N N . ASP A 1 79 ? 15.261 15.824 -50.761 1.00 60.84 79 ASP A N 1
ATOM 610 C CA . ASP A 1 79 ? 15.822 16.070 -52.091 1.00 60.84 79 ASP A CA 1
ATOM 611 C C . ASP A 1 79 ? 14.729 15.872 -53.160 1.00 60.84 79 ASP A C 1
ATOM 613 O O . ASP A 1 79 ? 14.495 14.762 -53.645 1.00 60.84 79 ASP A O 1
ATOM 617 N N . HIS A 1 80 ? 14.037 16.964 -53.500 1.00 58.72 80 HIS A N 1
ATOM 618 C CA . HIS A 1 80 ? 13.180 17.098 -54.684 1.00 58.72 80 HIS A CA 1
ATOM 619 C C . HIS A 1 80 ? 13.732 18.161 -55.633 1.00 58.72 80 HIS A C 1
ATOM 621 O O . HIS A 1 80 ? 14.088 19.259 -55.147 1.00 58.72 80 HIS A O 1
#

pLDDT: mean 83.39, std 16.49, range [40.16, 97.75]

Sequence (80 aa):
MSDAVEPEDIVLVCVRGRTFYARVLGAERLGRLAIAPLDPAVRARSAQVSDLRGHWRHQGDPRPPTADDKQASFDHLLDH

Foldseek 3Di:
DPDDAAAQKWFWFADPNDTFIWGFHGDDPPQKTQTGTPDPVDPDGIDHPVRTDDIDDPPPDPDDPDDDPPPPDPVVVPDD

Radius of gyration: 20.96 Å; chains: 1; bounding box: 34×35×66 Å